Protein AF-F5T2W1-F1 (afdb_monomer_lite)

Secondary structure (DSSP, 8-state):
-HHHHHHHTTS-HHHHHHHHHHHHHHHHHHHHHHH-----HHHHHHHHHHHHHHHHHH-

Foldseek 3Di:
DVVLVVVVVVDPPLLSVLVVLVVLVVVVVCCCVPVVDDPDPVNVVVSVVSNVVSVVSND

pLDDT: mean 81.29, std 4.94, range [63.12, 87.88]

InterPro domains:
  IPR000390 Small drug/metabolite transporter protein family [PTHR30561] (1-58)
  IPR000620 EamA domain [PF00892] (2-58)
  IPR037185 Multidrug transporter EmrE superfamily [SSF103481] (1-58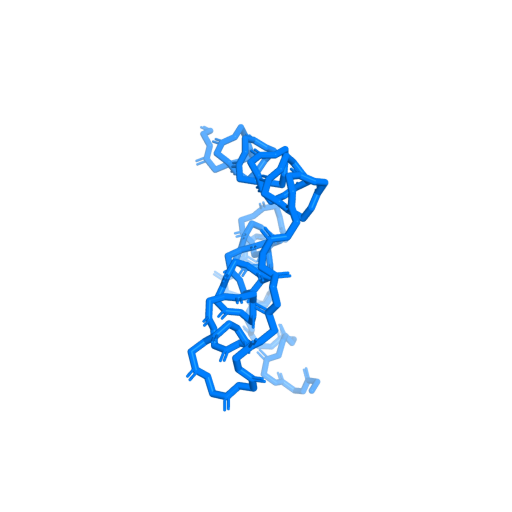)

Radius of gyration: 13.64 Å; chains: 1; bounding box: 28×26×30 Å

Structure (mmCIF, N/CA/C/O backbone):
data_AF-F5T2W1-F1
#
_entry.id   AF-F5T2W1-F1
#
loop_
_atom_site.group_PDB
_atom_site.id
_atom_site.type_symbol
_atom_site.label_atom_id
_atom_site.label_alt_id
_atom_site.label_comp_id
_atom_site.label_asym_id
_atom_site.label_entity_id
_atom_site.label_seq_id
_atom_site.pdbx_PDB_ins_code
_atom_site.Cartn_x
_atom_site.Cartn_y
_atom_site.Cartn_z
_atom_site.occupancy
_atom_site.B_iso_or_equiv
_atom_site.auth_seq_id
_atom_site.auth_comp_id
_atom_site.auth_asym_id
_atom_site.auth_atom_id
_atom_site.pdbx_PDB_model_num
ATOM 1 N N . MET A 1 1 ? 10.430 -16.282 -2.373 1.00 67.25 1 MET A N 1
ATOM 2 C CA . MET A 1 1 ? 11.617 -15.562 -2.897 1.00 67.25 1 MET A CA 1
ATOM 3 C C . MET A 1 1 ? 11.864 -15.789 -4.382 1.00 67.25 1 MET A C 1
ATOM 5 O O . MET A 1 1 ? 11.977 -14.800 -5.091 1.00 67.25 1 MET A O 1
ATOM 9 N N . VAL A 1 2 ? 11.889 -17.032 -4.879 1.00 83.56 2 VAL A N 1
ATOM 10 C CA . VAL A 1 2 ? 12.160 -17.318 -6.308 1.00 83.56 2 VAL A CA 1
ATOM 11 C C . VAL A 1 2 ? 11.196 -16.583 -7.256 1.00 83.56 2 VAL A C 1
ATOM 13 O O . VAL A 1 2 ? 11.631 -15.969 -8.222 1.00 83.56 2 VAL A O 1
ATOM 16 N N . PHE A 1 3 ? 9.901 -16.541 -6.924 1.00 80.81 3 PHE A N 1
ATOM 17 C CA . PHE A 1 3 ? 8.887 -15.833 -7.718 1.00 80.81 3 PHE A CA 1
ATOM 18 C C . PHE A 1 3 ? 9.107 -14.310 -7.784 1.00 80.81 3 PHE A C 1
ATOM 20 O O . PHE A 1 3 ? 8.875 -13.694 -8.815 1.00 80.81 3 PHE A O 1
ATOM 27 N N . TRP A 1 4 ? 9.609 -13.698 -6.705 1.00 79.38 4 TRP A N 1
ATOM 28 C CA . TRP A 1 4 ? 9.887 -12.258 -6.663 1.00 79.38 4 TRP A CA 1
ATOM 29 C C . TRP A 1 4 ? 11.064 -11.890 -7.571 1.00 79.38 4 TRP A C 1
ATOM 31 O O . TRP A 1 4 ? 10.969 -10.961 -8.365 1.00 79.38 4 TRP A O 1
ATOM 41 N N . LEU A 1 5 ? 12.141 -12.681 -7.528 1.00 84.06 5 LEU A N 1
ATOM 42 C CA . LEU A 1 5 ? 13.290 -12.518 -8.426 1.00 84.06 5 LEU A CA 1
ATOM 43 C C . LEU A 1 5 ? 12.901 -12.718 -9.901 1.00 84.06 5 LEU A C 1
ATOM 45 O O . LEU A 1 5 ? 13.406 -12.013 -10.774 1.00 84.06 5 LEU A O 1
ATOM 49 N N . TYR A 1 6 ? 11.967 -13.631 -10.177 1.00 83.88 6 TYR A N 1
ATOM 50 C CA . TYR A 1 6 ? 11.416 -13.834 -11.518 1.00 83.88 6 TYR A CA 1
ATOM 51 C C . TYR A 1 6 ? 10.591 -12.633 -12.018 1.00 83.88 6 TYR A C 1
ATOM 53 O O . TYR A 1 6 ? 10.669 -12.260 -13.186 1.00 83.88 6 TYR A O 1
ATOM 61 N N . VAL A 1 7 ? 9.820 -11.981 -11.143 1.00 79.50 7 VAL A N 1
ATOM 62 C CA . VAL A 1 7 ? 9.079 -10.759 -11.503 1.00 79.50 7 VAL A CA 1
ATOM 63 C C . VAL A 1 7 ? 10.038 -9.599 -11.771 1.00 79.50 7 VAL A C 1
ATOM 65 O O . VAL A 1 7 ? 9.876 -8.903 -12.770 1.00 79.50 7 VAL A O 1
ATOM 68 N N . LEU A 1 8 ? 11.078 -9.436 -10.951 1.00 79.56 8 LEU A N 1
ATOM 69 C CA . LEU A 1 8 ? 12.092 -8.385 -11.121 1.00 79.56 8 LEU A CA 1
ATOM 70 C C . LEU A 1 8 ? 12.926 -8.526 -12.404 1.00 79.56 8 LEU A C 1
ATOM 72 O O . LEU A 1 8 ? 13.486 -7.548 -12.883 1.00 79.56 8 LEU A O 1
ATOM 76 N N . THR A 1 9 ? 13.006 -9.727 -12.978 1.00 79.88 9 THR A N 1
ATOM 77 C CA . THR A 1 9 ? 13.657 -9.953 -14.281 1.00 79.88 9 THR A CA 1
ATOM 78 C C . THR A 1 9 ? 12.752 -9.623 -15.471 1.00 79.88 9 THR A C 1
ATOM 80 O O . THR A 1 9 ? 13.226 -9.571 -16.603 1.00 79.88 9 THR A O 1
ATOM 83 N N . ARG A 1 10 ? 11.452 -9.399 -15.240 1.00 78.88 10 ARG A N 1
ATOM 84 C CA . ARG A 1 10 ? 10.439 -9.124 -16.276 1.00 78.88 10 ARG A CA 1
ATOM 85 C C . ARG A 1 10 ? 9.816 -7.732 -16.169 1.00 78.88 10 ARG A C 1
ATOM 87 O O . ARG A 1 10 ? 9.260 -7.251 -17.152 1.00 78.88 10 ARG A O 1
ATOM 94 N N . VAL A 1 11 ? 9.863 -7.119 -14.990 1.00 78.25 11 VAL A N 1
ATOM 95 C CA . VAL A 1 11 ? 9.218 -5.846 -14.664 1.00 78.25 11 VAL A CA 1
ATOM 96 C C . VAL A 1 11 ? 10.216 -4.982 -13.909 1.00 78.25 11 VAL A C 1
ATOM 98 O O . VAL A 1 11 ? 10.834 -5.446 -12.951 1.00 78.25 11 VAL A O 1
ATOM 101 N N . ASP A 1 12 ? 10.338 -3.718 -14.311 1.00 77.44 12 ASP A N 1
ATOM 102 C CA . ASP A 1 12 ? 11.170 -2.751 -13.602 1.00 77.44 12 ASP A CA 1
ATOM 103 C C . ASP A 1 12 ? 10.771 -2.659 -12.131 1.00 77.44 12 ASP A C 1
ATOM 105 O O . ASP A 1 12 ? 9.586 -2.605 -11.787 1.00 77.44 12 ASP A O 1
ATOM 109 N N . VAL A 1 13 ? 11.776 -2.576 -11.259 1.00 73.81 13 VAL A N 1
ATOM 110 C CA . VAL A 1 13 ? 11.605 -2.454 -9.805 1.00 73.81 13 VAL A CA 1
ATOM 111 C C . VAL A 1 13 ? 10.575 -1.369 -9.460 1.00 73.81 13 VAL A C 1
ATOM 113 O O . VAL A 1 13 ? 9.665 -1.615 -8.671 1.00 73.81 13 VAL A O 1
ATOM 116 N N . SER A 1 14 ? 10.639 -0.209 -10.120 1.00 73.75 14 SER A N 1
ATOM 117 C CA . SER A 1 14 ? 9.708 0.907 -9.900 1.00 73.75 14 SER A CA 1
ATOM 118 C C . SER A 1 14 ? 8.246 0.575 -10.214 1.00 73.75 14 SER A C 1
ATOM 120 O O . SER A 1 14 ? 7.358 1.139 -9.584 1.00 73.75 14 SER A O 1
ATOM 122 N N . ARG A 1 15 ? 7.970 -0.357 -11.136 1.00 73.19 15 ARG A N 1
ATOM 123 C CA . ARG A 1 15 ? 6.611 -0.860 -11.411 1.00 73.19 15 ARG A CA 1
ATOM 124 C C . ARG A 1 15 ? 6.221 -2.036 -10.524 1.00 73.19 15 ARG A C 1
ATOM 126 O O . ARG A 1 15 ? 5.041 -2.198 -10.238 1.00 73.19 15 ARG A O 1
ATOM 133 N N . ALA A 1 16 ? 7.176 -2.845 -10.074 1.00 79.56 16 ALA A N 1
ATOM 134 C CA . ALA A 1 16 ? 6.908 -3.996 -9.213 1.00 79.56 16 ALA A CA 1
ATOM 135 C C . ALA A 1 16 ? 6.528 -3.586 -7.776 1.00 79.56 16 ALA A C 1
ATOM 137 O O . ALA A 1 16 ? 5.639 -4.185 -7.173 1.00 79.56 16 ALA A O 1
ATOM 138 N N . TYR A 1 17 ? 7.159 -2.543 -7.231 1.00 76.19 17 TYR A N 1
ATOM 139 C CA . TYR A 1 17 ? 6.865 -2.026 -5.888 1.00 76.19 17 TYR A CA 1
ATOM 140 C C . TYR A 1 17 ? 5.404 -1.583 -5.671 1.00 76.19 17 TYR A C 1
ATOM 142 O O . TYR A 1 17 ? 4.837 -1.947 -4.637 1.00 76.19 17 TYR A O 1
ATOM 150 N N . PRO A 1 18 ? 4.745 -0.872 -6.610 1.00 77.06 18 PRO A N 1
ATOM 151 C CA . PRO A 1 18 ? 3.340 -0.511 -6.456 1.00 77.06 18 PRO A CA 1
ATOM 152 C C . PRO A 1 18 ? 2.403 -1.717 -6.245 1.00 77.06 18 PRO A C 1
ATOM 154 O O . PRO A 1 18 ? 1.437 -1.618 -5.484 1.00 77.06 18 PRO A O 1
ATOM 157 N N . PHE A 1 19 ? 2.713 -2.888 -6.819 1.00 79.25 19 PHE A N 1
ATOM 158 C CA . PHE A 1 19 ? 1.935 -4.115 -6.587 1.00 79.25 19 PHE A CA 1
ATOM 159 C C . PHE A 1 19 ? 1.993 -4.607 -5.134 1.00 79.25 19 PHE A C 1
ATOM 161 O O . PHE A 1 19 ? 1.034 -5.212 -4.654 1.00 79.25 19 PHE A O 1
ATOM 168 N N . VAL A 1 20 ? 3.073 -4.318 -4.403 1.00 81.19 20 VAL A N 1
ATOM 169 C CA . VAL A 1 20 ? 3.183 -4.655 -2.973 1.00 81.19 20 VAL A CA 1
ATOM 170 C C . VAL A 1 20 ? 2.208 -3.814 -2.147 1.00 81.19 20 VAL A C 1
ATOM 172 O O . VAL A 1 20 ? 1.552 -4.338 -1.247 1.00 81.19 20 VAL A O 1
ATOM 175 N N . GLY A 1 21 ? 2.052 -2.531 -2.491 1.00 80.00 21 GLY A N 1
ATOM 176 C CA . GLY A 1 21 ? 1.083 -1.639 -1.850 1.00 80.00 21 GLY A CA 1
ATOM 177 C C . GLY A 1 21 ? -0.366 -2.095 -2.054 1.00 80.00 21 GLY A C 1
ATOM 178 O O . GLY A 1 21 ? -1.146 -2.089 -1.103 1.00 80.00 21 GLY A O 1
ATOM 179 N N . LEU A 1 22 ? -0.709 -2.588 -3.252 1.00 80.44 22 LEU A N 1
ATOM 180 C CA . LEU A 1 22 ? -2.013 -3.217 -3.519 1.00 80.44 22 LE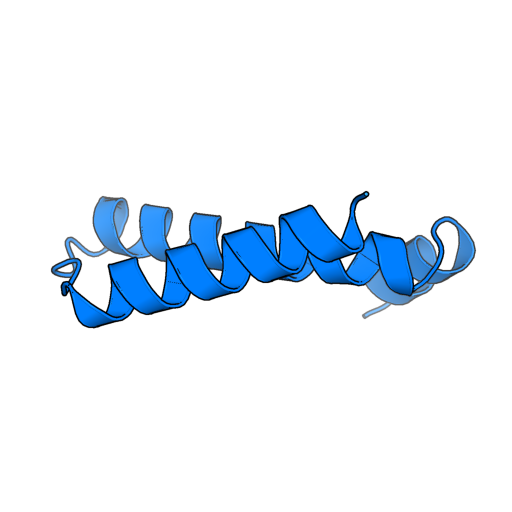U A CA 1
ATOM 181 C C . LEU A 1 22 ? -2.256 -4.448 -2.635 1.00 80.44 22 LEU A C 1
ATOM 183 O O . LEU A 1 22 ? -3.366 -4.640 -2.136 1.00 80.44 22 LEU A O 1
ATOM 187 N N . GLY A 1 23 ? -1.214 -5.250 -2.396 1.00 84.31 23 GLY A N 1
ATOM 188 C CA . GLY A 1 23 ? -1.273 -6.377 -1.466 1.00 84.31 23 GLY A CA 1
ATOM 189 C C . GLY A 1 23 ? -1.686 -5.945 -0.059 1.00 84.31 23 GLY A C 1
ATOM 190 O O . GLY A 1 23 ? -2.510 -6.606 0.561 1.00 84.31 23 GLY A O 1
ATOM 191 N N . PHE A 1 24 ? -1.201 -4.795 0.415 1.00 83.00 24 PHE A N 1
ATOM 192 C CA . PHE A 1 24 ? -1.552 -4.249 1.730 1.00 83.00 24 PHE A CA 1
ATOM 193 C C . PHE A 1 24 ? -3.048 -3.911 1.855 1.00 83.00 24 PHE A C 1
ATOM 195 O O . PHE A 1 24 ? -3.674 -4.231 2.867 1.00 83.00 24 PHE A O 1
ATOM 202 N N . ILE A 1 25 ? -3.638 -3.329 0.803 1.00 84.31 25 ILE A N 1
ATOM 203 C CA . ILE A 1 25 ? -5.083 -3.052 0.721 1.00 84.31 25 ILE A CA 1
ATOM 204 C C . ILE A 1 25 ? -5.869 -4.364 0.778 1.00 84.31 25 ILE A C 1
ATOM 206 O O . ILE A 1 25 ? -6.833 -4.482 1.535 1.00 84.31 25 ILE A O 1
ATOM 210 N N . GLY A 1 26 ? -5.435 -5.359 -0.003 1.00 85.00 26 GLY A N 1
ATOM 211 C CA . GLY A 1 26 ? -6.035 -6.690 -0.020 1.00 85.00 26 GLY A CA 1
ATOM 212 C C . GLY A 1 26 ? -6.006 -7.339 1.360 1.00 85.00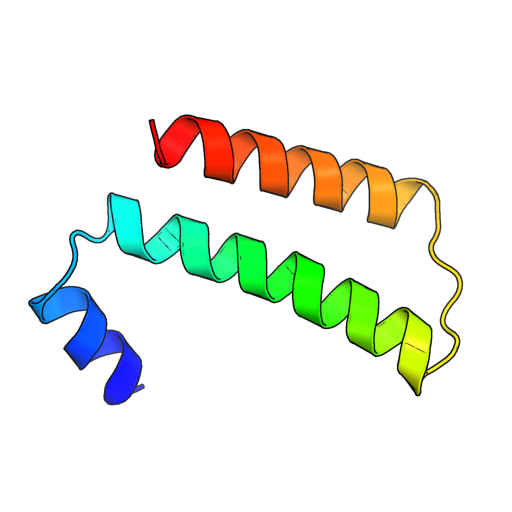 26 GLY A C 1
ATOM 213 O O . GLY A 1 26 ? -7.044 -7.775 1.848 1.00 85.00 26 GLY A O 1
ATOM 214 N N . THR A 1 27 ? -4.856 -7.331 2.035 1.00 86.19 27 THR A N 1
ATOM 215 C CA . THR A 1 27 ? -4.709 -7.877 3.391 1.00 86.19 27 THR A CA 1
ATOM 216 C C . THR A 1 27 ? -5.615 -7.162 4.389 1.00 86.19 27 THR A C 1
ATOM 218 O O . THR A 1 27 ? -6.230 -7.821 5.219 1.00 86.19 27 THR A O 1
ATOM 221 N N . MET A 1 28 ? -5.754 -5.835 4.300 1.00 84.25 28 MET A N 1
ATOM 222 C CA . MET A 1 28 ? -6.663 -5.072 5.161 1.00 84.25 28 MET A CA 1
ATOM 223 C C . MET A 1 28 ? -8.136 -5.443 4.925 1.00 84.25 28 MET A C 1
ATOM 225 O O . MET A 1 28 ? -8.876 -5.636 5.889 1.00 84.25 28 MET A O 1
ATOM 229 N N . LEU A 1 29 ? -8.558 -5.570 3.662 1.00 84.75 29 LEU A N 1
ATOM 230 C CA . LEU A 1 29 ? -9.908 -6.012 3.291 1.00 84.75 29 LEU A CA 1
ATOM 231 C C . LEU A 1 29 ? -10.185 -7.436 3.777 1.00 84.75 29 LEU A C 1
ATOM 233 O O . LEU A 1 29 ? -11.217 -7.682 4.397 1.00 84.75 29 LEU A O 1
ATOM 237 N N . PHE A 1 30 ? -9.247 -8.357 3.551 1.00 87.19 30 PHE A N 1
ATOM 238 C CA . PHE A 1 30 ? -9.353 -9.733 4.029 1.00 87.19 30 PHE A CA 1
ATOM 239 C C . PHE A 1 30 ? -9.373 -9.805 5.555 1.00 87.19 30 PHE A C 1
ATOM 241 O O . PHE A 1 30 ? -10.200 -10.524 6.102 1.00 87.19 30 PHE A O 1
ATOM 248 N N . ALA A 1 31 ? -8.535 -9.039 6.255 1.00 86.12 31 ALA A N 1
ATOM 249 C CA . ALA A 1 31 ? -8.542 -8.983 7.715 1.00 86.12 31 ALA A CA 1
ATOM 250 C C . ALA A 1 31 ? -9.882 -8.462 8.256 1.00 86.12 31 ALA A C 1
ATOM 252 O O . ALA A 1 31 ? -10.425 -9.023 9.204 1.00 86.12 31 ALA A O 1
ATOM 253 N N . HIS A 1 32 ? -10.469 -7.445 7.624 1.00 83.25 32 HIS A N 1
ATOM 254 C CA . HIS A 1 32 ? -11.797 -6.974 8.009 1.00 83.25 32 HIS A CA 1
ATOM 255 C C . HIS A 1 32 ? -12.892 -8.017 7.735 1.00 83.25 32 HIS A C 1
ATOM 257 O O . HIS A 1 32 ? -13.763 -8.227 8.574 1.00 83.25 32 HIS A O 1
ATOM 263 N N . PHE A 1 33 ? -12.845 -8.699 6.588 1.00 85.19 33 PHE A N 1
ATOM 264 C CA . PHE A 1 33 ? -13.897 -9.635 6.186 1.00 85.19 33 PHE A CA 1
ATOM 265 C C . PHE A 1 33 ? -13.817 -10.987 6.916 1.00 85.19 33 PHE A C 1
ATOM 267 O O . PHE A 1 33 ? -14.846 -11.515 7.324 1.00 85.19 33 PHE A O 1
ATOM 274 N N . PHE A 1 34 ? -12.612 -11.538 7.114 1.00 87.25 34 PHE A N 1
ATOM 275 C CA . PHE A 1 34 ? -12.397 -12.834 7.775 1.00 87.25 34 PHE A CA 1
ATOM 276 C C . PHE A 1 34 ? -12.242 -12.728 9.292 1.00 87.25 34 PHE A C 1
ATOM 278 O O . PHE A 1 34 ? -12.769 -13.576 10.005 1.00 87.25 34 PHE A O 1
ATOM 285 N N . LEU A 1 35 ? -11.504 -11.729 9.793 1.00 84.88 35 LEU A N 1
ATOM 286 C CA . LEU A 1 35 ? -11.252 -11.581 11.233 1.00 84.88 35 LEU A CA 1
ATOM 287 C C . LEU A 1 35 ? -12.230 -10.606 11.906 1.00 84.88 35 LEU A C 1
ATOM 289 O O . LEU A 1 35 ? -12.161 -10.445 13.121 1.00 84.88 35 LEU A O 1
A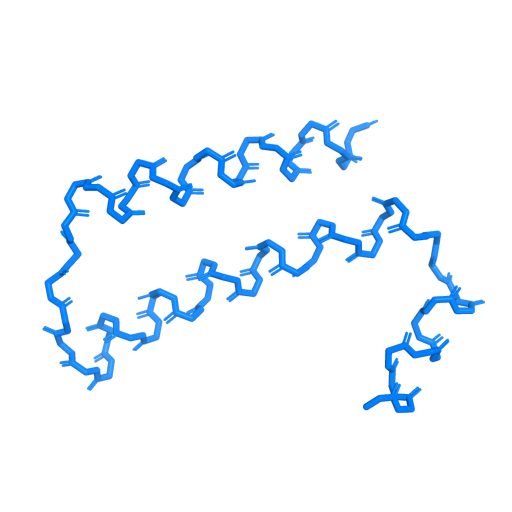TOM 293 N N . GLN A 1 36 ? -13.132 -9.961 11.148 1.00 80.25 36 GLN A N 1
ATOM 294 C CA . GLN A 1 36 ? -14.055 -8.932 11.658 1.00 80.25 36 GLN A CA 1
ATOM 295 C C . GLN A 1 36 ? -13.318 -7.809 12.411 1.00 80.25 36 GLN A C 1
ATOM 297 O O . GLN A 1 36 ? -13.884 -7.157 13.289 1.00 80.25 36 GLN A O 1
ATOM 302 N N . GLU A 1 37 ? -12.042 -7.565 12.079 1.00 78.25 37 GLU A N 1
ATOM 303 C CA . GLU A 1 37 ? -11.276 -6.517 12.743 1.00 78.25 37 GLU A CA 1
ATOM 304 C C . GLU A 1 37 ? -11.877 -5.144 12.422 1.00 78.25 37 GLU A C 1
ATOM 306 O O . GLU A 1 37 ? -12.139 -4.843 11.250 1.00 78.25 37 GLU A O 1
ATOM 311 N N . PRO A 1 38 ? -12.050 -4.267 13.426 1.00 77.69 38 PRO A N 1
ATOM 312 C CA . PRO A 1 38 ? -12.531 -2.921 13.183 1.00 77.69 38 PRO A CA 1
ATOM 313 C C . PRO A 1 38 ? -11.535 -2.173 12.293 1.00 77.69 38 PRO A C 1
ATOM 315 O O . PRO A 1 38 ? -10.355 -2.007 12.625 1.00 77.69 38 PRO A O 1
ATOM 318 N N . ILE A 1 39 ? -12.025 -1.695 11.148 1.00 78.44 39 ILE A N 1
ATOM 319 C CA . ILE A 1 39 ? -11.286 -0.742 10.329 1.00 78.44 39 ILE A CA 1
ATOM 320 C C . ILE A 1 39 ? -11.305 0.589 11.075 1.00 78.44 39 ILE A C 1
ATOM 322 O O . ILE A 1 39 ? -12.287 1.327 11.065 1.00 78.44 39 ILE A O 1
ATOM 326 N N . THR A 1 40 ? -10.206 0.890 11.757 1.00 85.00 40 THR A N 1
ATOM 327 C CA . THR A 1 40 ? -10.002 2.199 12.370 1.00 85.00 40 THR A CA 1
ATOM 328 C C . THR A 1 40 ? -9.718 3.249 11.300 1.00 85.00 40 THR A C 1
ATOM 330 O O . THR A 1 40 ? -9.094 2.971 10.273 1.00 85.00 40 THR A O 1
ATOM 333 N N . ILE A 1 41 ? -10.122 4.495 11.571 1.00 84.06 41 ILE A N 1
ATOM 334 C CA . ILE A 1 41 ? -9.866 5.651 10.693 1.00 84.06 41 ILE A CA 1
ATOM 335 C C . ILE A 1 41 ? -8.366 5.781 10.377 1.00 84.06 41 ILE A C 1
ATOM 337 O O . ILE A 1 41 ? -8.002 6.124 9.259 1.00 84.06 41 ILE A O 1
ATOM 341 N N . GLN A 1 42 ? -7.491 5.429 11.324 1.00 84.00 42 GLN A N 1
ATOM 342 C CA . GLN A 1 42 ? -6.040 5.386 11.117 1.00 84.00 42 GLN A CA 1
ATOM 343 C C . GLN A 1 42 ? -5.612 4.360 10.056 1.00 84.00 42 GLN A C 1
ATOM 345 O O . GLN A 1 42 ? -4.818 4.705 9.183 1.00 84.00 42 GLN A O 1
ATOM 350 N N . LYS A 1 43 ? -6.146 3.125 10.087 1.00 82.50 43 LYS A N 1
ATOM 351 C CA . LYS A 1 43 ? -5.869 2.111 9.052 1.00 82.50 43 LYS A CA 1
ATOM 352 C C . LYS A 1 43 ? -6.354 2.595 7.687 1.00 82.50 43 LYS A C 1
ATOM 354 O O . LYS A 1 43 ? -5.632 2.469 6.708 1.00 82.50 43 LYS A O 1
ATOM 359 N N . LEU A 1 44 ? -7.541 3.197 7.627 1.00 84.31 44 LEU A N 1
ATOM 360 C CA . LEU A 1 44 ? -8.095 3.717 6.378 1.00 84.31 44 LEU A CA 1
ATOM 361 C C . LEU A 1 44 ? -7.261 4.878 5.809 1.00 84.31 44 LEU A C 1
ATOM 363 O O . LEU A 1 44 ? -6.934 4.874 4.624 1.00 84.31 44 LEU A O 1
ATOM 367 N N . ALA A 1 45 ? -6.873 5.837 6.654 1.00 87.88 45 ALA A N 1
ATOM 368 C CA . ALA A 1 45 ? -6.033 6.965 6.265 1.00 87.88 45 ALA A CA 1
ATOM 369 C C . ALA A 1 45 ? -4.645 6.505 5.797 1.00 87.88 45 ALA A C 1
ATOM 371 O O . ALA A 1 45 ? -4.174 6.958 4.756 1.00 87.88 45 ALA A O 1
ATOM 372 N N . GLY A 1 46 ? -4.020 5.562 6.512 1.00 85.62 46 GLY A N 1
ATOM 373 C CA . GLY A 1 46 ? -2.747 4.964 6.107 1.00 85.62 46 GLY A CA 1
ATOM 374 C C . GLY A 1 46 ? -2.847 4.236 4.767 1.00 85.62 46 GLY A C 1
ATOM 375 O O . GLY A 1 46 ? -2.008 4.441 3.892 1.00 85.62 46 GLY A O 1
ATOM 376 N N . THR A 1 47 ? -3.909 3.457 4.559 1.00 86.06 47 THR A N 1
ATOM 377 C CA . THR A 1 47 ? -4.151 2.760 3.290 1.00 86.06 47 THR A CA 1
ATOM 378 C C . THR A 1 47 ? -4.351 3.731 2.131 1.00 86.06 47 THR A C 1
ATOM 380 O O . THR A 1 47 ? -3.744 3.537 1.081 1.00 86.06 47 THR A O 1
ATOM 383 N N . LEU A 1 48 ? -5.120 4.811 2.310 1.00 87.56 48 LEU A N 1
ATOM 384 C CA . LEU A 1 48 ? -5.267 5.860 1.292 1.00 87.56 48 LEU A CA 1
ATOM 385 C C . LEU A 1 48 ? -3.929 6.527 0.939 1.00 87.56 48 LEU A C 1
ATOM 387 O O . LEU A 1 48 ? -3.692 6.832 -0.227 1.00 87.56 48 LEU A O 1
ATOM 391 N N . LEU A 1 49 ? -3.049 6.715 1.925 1.00 87.12 49 LEU A N 1
ATOM 392 C CA . LEU A 1 49 ? -1.709 7.283 1.744 1.00 87.12 49 LEU A CA 1
ATOM 393 C C . LEU A 1 49 ? -0.779 6.333 0.967 1.00 87.12 49 LEU A C 1
ATOM 395 O O . LEU A 1 49 ? -0.004 6.764 0.116 1.00 87.12 49 LEU A O 1
ATOM 399 N N . ILE A 1 50 ? -0.892 5.024 1.208 1.00 85.31 50 ILE A N 1
ATOM 400 C CA . ILE A 1 50 ? -0.190 4.004 0.417 1.00 85.31 50 ILE A CA 1
ATOM 401 C C . ILE A 1 50 ? -0.728 4.000 -1.019 1.00 85.31 50 ILE A C 1
ATOM 403 O O . ILE A 1 50 ? 0.061 4.023 -1.962 1.00 85.31 50 ILE A O 1
ATOM 407 N N . VAL A 1 51 ? -2.054 4.015 -1.201 1.00 84.44 51 VAL A N 1
ATOM 408 C CA . VAL A 1 51 ? -2.693 4.021 -2.530 1.00 84.44 51 VAL A CA 1
ATOM 409 C C . VAL A 1 51 ? -2.256 5.237 -3.338 1.00 84.44 51 VAL A C 1
ATOM 411 O O . VAL A 1 51 ? -1.908 5.094 -4.507 1.00 84.44 51 VAL A O 1
ATOM 414 N N . SER A 1 52 ? -2.241 6.427 -2.738 1.00 85.25 52 SER A N 1
ATOM 415 C CA . SER A 1 52 ? -1.810 7.638 -3.437 1.00 85.25 52 SER A CA 1
ATOM 416 C C . SER A 1 52 ? -0.340 7.562 -3.854 1.00 85.25 52 SER A C 1
ATOM 418 O O . SER A 1 52 ? -0.026 7.908 -4.992 1.00 85.25 52 SER A O 1
ATOM 420 N N . GLY A 1 53 ? 0.542 7.023 -3.006 1.00 82.81 53 GLY A N 1
ATOM 421 C CA . GLY A 1 53 ? 1.942 6.764 -3.362 1.00 82.81 53 GLY A CA 1
ATOM 422 C C . GLY A 1 53 ? 2.099 5.762 -4.513 1.00 82.81 53 GLY A C 1
ATOM 423 O O . GLY A 1 53 ? 2.881 5.995 -5.434 1.00 82.81 53 GLY A O 1
ATOM 424 N N . VAL A 1 54 ? 1.313 4.682 -4.505 1.00 83.12 54 VAL A N 1
ATOM 425 C CA . VAL A 1 54 ? 1.259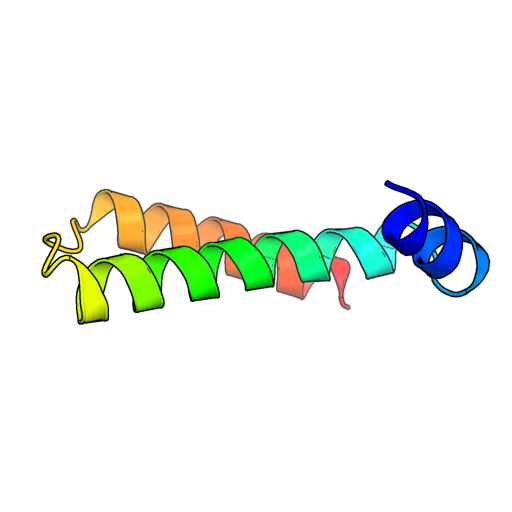 3.671 -5.580 1.00 83.12 54 VAL A CA 1
ATOM 426 C C . VAL A 1 54 ? 0.802 4.297 -6.901 1.00 83.12 54 VAL A C 1
ATOM 428 O O . VAL A 1 54 ? 1.441 4.074 -7.926 1.00 83.12 54 VAL A O 1
ATOM 431 N N . VAL A 1 55 ? -0.269 5.099 -6.887 1.00 81.62 55 VAL A N 1
ATOM 432 C CA . VAL A 1 55 ? -0.805 5.783 -8.081 1.00 81.62 55 VAL A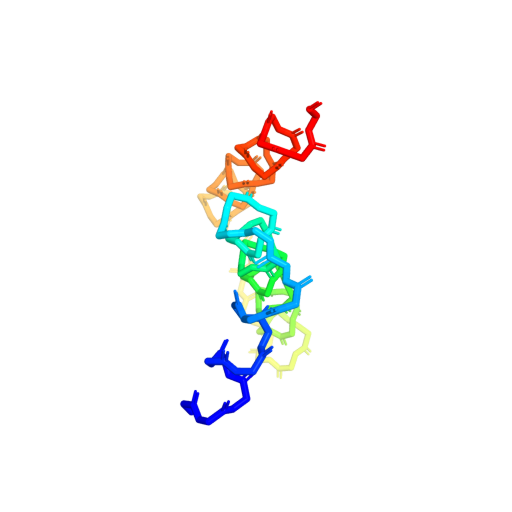 CA 1
ATOM 433 C C . VAL A 1 55 ? 0.206 6.776 -8.652 1.00 81.62 55 VAL A C 1
ATOM 435 O O . VAL A 1 55 ? 0.329 6.882 -9.870 1.00 81.62 55 VAL A O 1
ATOM 438 N N . LEU A 1 56 ? 0.947 7.476 -7.791 1.00 81.94 56 LEU A N 1
ATOM 439 C CA . LEU A 1 56 ? 1.966 8.435 -8.211 1.00 81.94 56 LEU A CA 1
ATOM 440 C C . LEU A 1 56 ? 3.184 7.750 -8.851 1.00 81.94 56 LEU A C 1
ATOM 442 O O . LEU A 1 56 ? 3.734 8.290 -9.801 1.00 81.94 56 LEU A O 1
ATOM 446 N N . LEU A 1 57 ? 3.571 6.563 -8.365 1.00 76.81 57 LEU A N 1
ATOM 447 C CA . LEU A 1 57 ? 4.637 5.737 -8.955 1.00 76.81 57 LEU A CA 1
ATOM 448 C C . LEU A 1 57 ? 4.213 5.018 -10.245 1.00 76.81 57 LEU A C 1
ATOM 450 O O . LEU A 1 57 ? 5.055 4.708 -11.082 1.00 76.81 57 LEU A O 1
ATOM 454 N N . ALA A 1 58 ? 2.930 4.665 -10.361 1.00 70.44 58 ALA A N 1
ATOM 455 C CA . ALA A 1 58 ? 2.391 3.952 -11.517 1.00 70.44 58 ALA A CA 1
ATOM 456 C C . ALA A 1 58 ? 2.200 4.856 -12.748 1.00 70.44 58 ALA A C 1
ATOM 458 O O . ALA A 1 58 ? 1.996 4.338 -13.850 1.00 70.44 58 ALA A O 1
ATOM 459 N N . ARG A 1 59 ? 2.236 6.177 -12.549 1.00 63.12 59 ARG A N 1
ATOM 460 C CA . ARG A 1 59 ? 2.128 7.203 -13.587 1.00 63.12 59 ARG A CA 1
ATOM 461 C C . ARG A 1 59 ? 3.498 7.552 -14.158 1.00 63.12 59 ARG A C 1
ATOM 463 O O . ARG A 1 59 ? 3.542 7.787 -15.385 1.00 63.12 59 ARG A O 1
#

Organism: NCBI:txid1026882

Sequence (59 aa):
MVFWLYVLTRVDVSRAYPFVGLGFIGTMLFAHFFLQEPITIQKLAGTLLIVSGVVLLAR